Protein AF-M1WCF2-F1 (afdb_monomer_lite)

Radius of gyration: 15.68 Å; chains: 1; bounding box: 53×24×35 Å

pLDDT: mean 85.6, std 15.26, range [36.22, 97.5]

Secondary structure (DSSP, 8-state):
-PPPHHHHHHHHHHHHHHHHTT-HHHHHHTEEEEEEEEEEPGGG-PPPEEHHHHHHHHHHHHHH---EEEEEEEE-TTSSSEEEEEEEE-HHHHHHHHHHHHHHHTTTSPPPPP-----

InterPro domains:
  IPR032710 NTF2-like domain superfamily [SSF54427] (9-81)

Sequence (119 aa):
MPAPVEIQQATLSKFIDAWKRWNADDFIGLWSDSFTFQVLPFSDGKPTRPRDMIAPMYRNFIETLTNYKAIFIAFSESGDKIERLEEVNDNAFRKEWDPKCHAYWGYGQPPKAKAVAGS

Organism: Claviceps purpurea (strain 20.1) (NCBI:txid1111077)

Foldseek 3Di:
DAADPVLLVVLVVQCVVCVVVLPLVSNLVQADQLAWEEEDDCVVVDDIDGSLQCSVVVRVCSVPPDQWDDWDFDADSNSNHTRYIYTYHDPVSCVVVVVVSCQQCNSRHRGDPPPPPDD

Structure (mmCIF, N/CA/C/O backbone):
data_AF-M1WCF2-F1
#
_entry.id   AF-M1WCF2-F1
#
loop_
_atom_site.group_PDB
_atom_site.id
_atom_site.type_symbol
_atom_site.label_atom_id
_atom_site.label_alt_id
_atom_site.label_comp_id
_atom_site.label_asym_id
_atom_site.label_entity_id
_atom_site.label_seq_id
_atom_site.pdbx_PDB_ins_code
_atom_site.Cartn_x
_atom_site.Cartn_y
_atom_site.Cartn_z
_atom_site.occupancy
_atom_site.B_iso_or_equiv
_atom_site.auth_seq_id
_atom_site.auth_comp_id
_atom_site.auth_asym_id
_atom_site.auth_atom_id
_atom_site.pdbx_PDB_model_num
ATOM 1 N N . MET A 1 1 ? -21.536 -6.802 11.780 1.00 69.56 1 MET A N 1
ATOM 2 C CA . MET A 1 1 ? -22.274 -5.510 11.738 1.00 69.56 1 MET A CA 1
ATOM 3 C C . MET A 1 1 ? -21.324 -4.486 11.151 1.00 69.56 1 MET A C 1
ATOM 5 O O . MET A 1 1 ? -20.158 -4.575 11.508 1.00 69.56 1 MET A O 1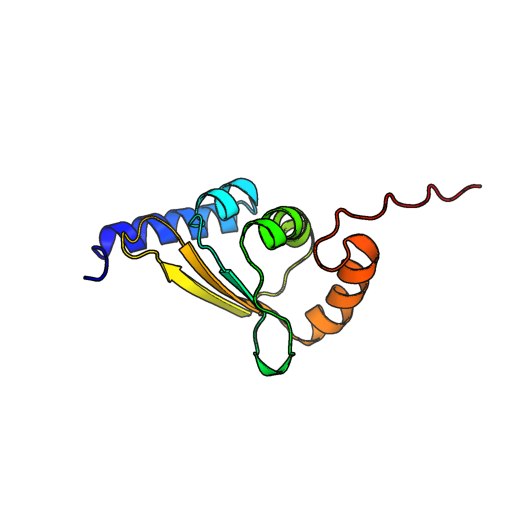
ATOM 9 N N . PRO A 1 2 ? -21.748 -3.567 10.267 1.00 79.38 2 PRO A N 1
ATOM 10 C CA . PRO A 1 2 ? -20.840 -2.512 9.830 1.00 79.38 2 PRO A CA 1
ATOM 11 C C . PRO A 1 2 ? -20.370 -1.719 11.055 1.00 79.38 2 PRO A C 1
ATOM 13 O O . PRO A 1 2 ? -21.158 -1.486 11.977 1.00 79.38 2 PRO A O 1
ATOM 16 N N . ALA A 1 3 ? -19.092 -1.348 11.075 1.00 88.94 3 ALA A N 1
ATOM 17 C CA . ALA A 1 3 ? -18.543 -0.482 12.108 1.00 88.94 3 ALA A CA 1
ATOM 18 C C . ALA A 1 3 ? -19.376 0.802 12.275 1.00 88.94 3 ALA A C 1
ATOM 20 O O . ALA A 1 3 ? -19.955 1.277 11.292 1.00 88.94 3 ALA A O 1
ATOM 21 N N . PRO A 1 4 ? -19.407 1.397 13.482 1.00 93.44 4 PRO A N 1
ATOM 22 C CA . PRO A 1 4 ? -19.994 2.715 13.685 1.00 93.44 4 PRO A CA 1
ATOM 23 C C . PRO A 1 4 ? -19.458 3.729 12.666 1.00 93.44 4 PRO A C 1
ATOM 25 O O . PRO A 1 4 ? -18.258 3.752 12.363 1.00 93.44 4 PRO A O 1
ATOM 28 N N . VAL A 1 5 ? -20.351 4.569 12.140 1.00 94.44 5 VAL A N 1
ATOM 29 C CA . VAL A 1 5 ? -20.033 5.551 11.090 1.00 94.44 5 VAL A CA 1
ATOM 30 C C . VAL A 1 5 ? -18.926 6.508 11.530 1.00 94.44 5 VAL A C 1
ATOM 32 O O . VAL A 1 5 ? -18.101 6.922 10.721 1.00 94.44 5 VAL A O 1
ATOM 35 N N . GLU A 1 6 ? -18.838 6.788 12.827 1.00 96.12 6 GLU A N 1
ATOM 36 C CA . GLU A 1 6 ? -17.832 7.652 13.431 1.00 96.12 6 GLU A CA 1
ATOM 37 C C . GLU A 1 6 ? -16.421 7.067 13.284 1.00 96.12 6 GLU A C 1
ATOM 39 O O . GLU A 1 6 ? -15.468 7.812 13.046 1.00 96.12 6 GLU A O 1
ATOM 44 N N . ILE A 1 7 ? -16.275 5.737 13.368 1.00 96.25 7 ILE A N 1
ATOM 45 C CA . ILE A 1 7 ? -14.982 5.063 13.186 1.00 96.25 7 ILE A CA 1
ATOM 46 C C . ILE A 1 7 ? -14.566 5.133 11.716 1.00 96.25 7 ILE A C 1
ATOM 48 O O . ILE A 1 7 ? -13.444 5.540 11.414 1.00 96.25 7 ILE A O 1
ATOM 52 N N . GLN A 1 8 ? -15.482 4.819 10.796 1.00 95.06 8 GLN A N 1
ATOM 53 C CA . GLN A 1 8 ? -15.220 4.908 9.356 1.00 95.06 8 GLN A CA 1
ATOM 54 C C . GLN A 1 8 ? -14.879 6.344 8.936 1.00 95.06 8 GLN A C 1
ATOM 56 O O . GLN A 1 8 ? -13.920 6.566 8.198 1.00 95.06 8 GLN A O 1
ATOM 61 N N . GLN A 1 9 ? -15.607 7.336 9.459 1.00 96.25 9 GLN A N 1
ATOM 62 C CA . GLN A 1 9 ? -15.342 8.753 9.223 1.00 96.25 9 GLN A CA 1
ATOM 63 C C . GLN A 1 9 ? -13.969 9.170 9.762 1.00 96.25 9 GLN A C 1
ATOM 65 O O . GLN A 1 9 ? -13.247 9.906 9.085 1.00 96.25 9 GLN A O 1
ATOM 70 N N . ALA A 1 10 ? -13.573 8.697 10.946 1.00 97.06 10 ALA A N 1
ATOM 71 C CA . ALA A 1 10 ? -12.245 8.961 11.490 1.00 97.06 10 ALA A CA 1
ATOM 72 C C . ALA A 1 10 ? -11.136 8.346 10.615 1.00 97.06 10 ALA A C 1
ATOM 74 O O . ALA A 1 10 ? -10.139 9.014 10.333 1.00 97.06 10 ALA A O 1
ATOM 75 N N . THR A 1 11 ? -11.311 7.110 10.134 1.00 96.69 11 THR A N 1
ATOM 76 C CA . THR A 1 11 ? -10.371 6.444 9.215 1.00 96.69 11 THR A CA 1
ATOM 77 C C . THR A 1 11 ? -10.281 7.173 7.876 1.00 96.69 11 THR A C 1
ATOM 79 O O . THR A 1 11 ? -9.181 7.447 7.396 1.00 96.69 11 THR A O 1
ATOM 82 N N . LEU A 1 12 ? -11.421 7.569 7.303 1.00 96.12 12 LEU A N 1
ATOM 83 C CA . LEU A 1 12 ? -11.478 8.353 6.070 1.00 96.12 12 LEU A CA 1
ATOM 84 C C . LEU A 1 12 ? -10.812 9.724 6.229 1.00 96.12 12 LEU A C 1
ATOM 86 O O . LEU A 1 12 ? -10.106 10.171 5.331 1.00 96.12 12 LEU A O 1
ATOM 90 N N . SER A 1 13 ? -10.992 10.380 7.377 1.00 96.81 13 SER A N 1
ATOM 91 C CA . SER A 1 13 ? -10.362 11.678 7.649 1.00 96.81 13 SER A CA 1
ATOM 92 C C . SER A 1 13 ? -8.839 11.549 7.671 1.00 96.81 13 SER A C 1
ATOM 94 O O . SER A 1 13 ? -8.150 12.312 7.000 1.00 96.81 13 SER A O 1
ATOM 96 N N . LYS A 1 14 ? -8.313 10.510 8.339 1.00 96.69 14 LYS A N 1
ATOM 97 C CA . LYS A 1 14 ? -6.875 10.194 8.315 1.00 96.69 14 LYS A CA 1
ATOM 98 C C . LYS A 1 14 ? -6.378 9.905 6.895 1.00 96.69 14 LYS A C 1
ATOM 100 O O . LYS A 1 14 ? -5.300 10.366 6.536 1.00 96.69 14 LYS A O 1
ATOM 105 N N . PHE A 1 15 ? -7.159 9.182 6.087 1.00 94.81 15 PHE A N 1
ATOM 106 C CA . PHE A 1 15 ? -6.828 8.908 4.684 1.00 94.81 15 PHE A CA 1
ATOM 107 C C . PHE A 1 15 ? -6.739 10.198 3.861 1.00 94.81 15 PHE A C 1
ATOM 109 O O . PHE A 1 15 ? -5.753 10.415 3.163 1.00 94.81 15 PHE A O 1
ATOM 116 N N . ILE A 1 16 ? -7.732 11.084 3.972 1.00 94.50 16 ILE A N 1
ATOM 117 C CA . ILE A 1 16 ? -7.753 12.371 3.264 1.00 94.50 16 ILE A CA 1
ATOM 118 C C . ILE A 1 16 ? -6.580 13.257 3.702 1.00 94.50 16 ILE A C 1
ATOM 120 O O . ILE A 1 16 ? -5.961 13.911 2.865 1.00 94.50 16 ILE A O 1
ATOM 124 N N . ASP A 1 17 ? -6.244 13.275 4.990 1.00 95.62 17 ASP A N 1
ATOM 125 C CA . ASP A 1 17 ? -5.116 14.058 5.497 1.00 95.62 17 ASP A CA 1
ATOM 126 C C . ASP A 1 17 ? -3.763 13.498 5.031 1.00 95.62 17 ASP A C 1
ATOM 128 O O . ASP A 1 17 ? -2.895 14.265 4.606 1.00 95.62 17 ASP A O 1
ATOM 132 N N . ALA A 1 18 ? -3.589 12.172 5.025 1.00 92.69 18 ALA A N 1
ATOM 133 C CA . ALA A 1 18 ? -2.430 11.513 4.419 1.00 92.69 18 ALA A CA 1
ATOM 134 C C . ALA A 1 18 ? -2.312 11.853 2.924 1.00 92.69 18 ALA A C 1
ATOM 136 O O . ALA A 1 18 ? -1.221 12.172 2.443 1.00 92.69 18 ALA A O 1
ATOM 137 N N . TRP A 1 19 ? -3.447 11.879 2.215 1.00 88.75 19 TRP A N 1
ATOM 138 C CA . TRP A 1 19 ? -3.515 12.239 0.801 1.00 88.75 19 TRP A CA 1
ATOM 139 C C . TRP A 1 19 ? -3.107 13.674 0.524 1.00 88.75 19 TRP A C 1
ATOM 141 O O . TRP A 1 19 ? -2.262 13.911 -0.337 1.00 88.75 19 TRP A O 1
ATOM 151 N N . LYS A 1 20 ? -3.643 14.629 1.287 1.00 90.62 20 LYS A N 1
ATOM 152 C CA . LYS A 1 20 ? -3.287 16.051 1.172 1.00 90.62 20 LYS A CA 1
ATOM 153 C C . LYS A 1 20 ? -1.798 16.292 1.390 1.00 90.62 20 LYS A C 1
ATOM 155 O O . LYS A 1 20 ? -1.217 17.153 0.738 1.00 90.62 20 LYS A O 1
ATOM 160 N N . ARG A 1 21 ? -1.191 15.546 2.315 1.00 90.06 21 ARG A N 1
ATOM 161 C CA . ARG A 1 21 ? 0.245 15.621 2.616 1.00 90.06 21 ARG A CA 1
ATOM 162 C C . ARG A 1 21 ? 1.105 14.802 1.665 1.00 90.06 21 ARG A C 1
ATOM 164 O O . ARG A 1 21 ? 2.324 14.901 1.743 1.00 90.06 21 ARG A O 1
ATOM 171 N N . TRP A 1 22 ? 0.480 14.002 0.802 1.00 87.81 22 TRP A N 1
ATOM 172 C CA . TRP A 1 22 ? 1.165 13.128 -0.138 1.00 87.81 22 TRP A CA 1
ATOM 173 C C . TRP A 1 22 ? 2.160 12.182 0.559 1.00 87.81 22 TRP A C 1
ATOM 175 O O . TRP A 1 22 ? 3.280 11.966 0.099 1.00 87.81 22 TRP A O 1
ATOM 185 N N . ASN A 1 23 ? 1.753 11.639 1.712 1.00 89.69 23 ASN A N 1
ATOM 186 C CA . ASN A 1 23 ? 2.600 10.813 2.570 1.00 89.69 23 ASN A CA 1
ATOM 187 C C . ASN A 1 23 ? 2.245 9.325 2.433 1.00 89.69 23 ASN A C 1
ATOM 189 O O . ASN A 1 23 ? 1.214 8.872 2.932 1.00 89.69 23 ASN A O 1
ATOM 193 N N . ALA A 1 24 ? 3.119 8.553 1.781 1.00 88.44 24 ALA A N 1
ATOM 194 C CA . ALA A 1 24 ? 2.886 7.131 1.532 1.00 88.44 24 ALA A CA 1
ATOM 195 C C . ALA A 1 24 ? 2.876 6.274 2.806 1.00 88.44 24 ALA A C 1
ATOM 197 O O . ALA A 1 24 ? 2.114 5.313 2.873 1.00 88.44 24 ALA A O 1
ATOM 198 N N . ASP A 1 25 ? 3.694 6.603 3.808 1.00 92.00 25 ASP A N 1
ATOM 199 C CA . ASP A 1 25 ? 3.725 5.882 5.085 1.00 92.00 25 ASP A CA 1
ATOM 200 C C . ASP A 1 25 ? 2.388 5.971 5.810 1.00 92.00 25 ASP A C 1
ATOM 202 O O . ASP A 1 25 ? 1.851 4.955 6.251 1.00 92.00 25 ASP A O 1
ATOM 206 N N . ASP A 1 26 ? 1.827 7.178 5.874 1.00 93.12 26 ASP A N 1
ATOM 207 C CA . ASP A 1 26 ? 0.539 7.412 6.518 1.00 93.12 26 ASP A CA 1
ATOM 208 C C . ASP A 1 26 ? -0.584 6.663 5.791 1.00 93.12 26 ASP A C 1
ATOM 210 O O . ASP A 1 26 ? -1.430 6.045 6.436 1.00 93.12 26 ASP A O 1
ATOM 214 N N . PHE A 1 27 ? -0.569 6.657 4.453 1.00 90.44 27 PHE A N 1
ATOM 215 C CA . PHE A 1 27 ? -1.515 5.875 3.655 1.00 90.44 27 PHE A CA 1
ATOM 216 C C . PHE A 1 27 ? -1.426 4.380 3.948 1.00 90.44 27 PHE A C 1
ATOM 218 O O . PHE A 1 27 ? -2.428 3.749 4.281 1.00 90.44 27 PHE A O 1
ATOM 225 N N . ILE A 1 28 ? -0.223 3.816 3.834 1.00 93.81 28 ILE A N 1
ATOM 226 C CA . ILE A 1 28 ? 0.023 2.382 4.014 1.00 93.81 28 ILE A CA 1
ATOM 227 C C . ILE A 1 28 ? -0.275 1.962 5.460 1.00 93.81 28 ILE A C 1
ATOM 229 O O . ILE A 1 28 ? -0.732 0.843 5.703 1.00 93.81 28 ILE A O 1
ATOM 233 N N . GLY A 1 29 ? -0.058 2.853 6.430 1.00 95.44 29 GLY A N 1
ATOM 234 C CA . GLY A 1 29 ? -0.384 2.633 7.838 1.00 95.44 29 GLY A CA 1
ATOM 235 C C . GLY A 1 29 ? -1.885 2.487 8.116 1.00 95.44 29 GLY A C 1
ATOM 236 O O . GLY A 1 29 ? -2.267 1.875 9.120 1.00 95.44 29 GLY A O 1
ATOM 237 N N . LEU A 1 30 ? -2.748 3.000 7.233 1.00 96.44 30 LEU A N 1
ATOM 238 C CA . LEU A 1 30 ? -4.205 2.858 7.332 1.00 96.44 30 LEU A CA 1
ATOM 239 C C . LEU A 1 30 ? -4.725 1.544 6.744 1.00 96.44 30 LEU A C 1
ATOM 241 O O . LEU A 1 30 ? -5.877 1.193 6.992 1.00 96.44 30 LEU A O 1
ATOM 245 N N . TRP A 1 31 ? -3.913 0.809 5.989 1.00 97.19 31 TRP A N 1
ATOM 246 C CA . TRP A 1 31 ? -4.316 -0.461 5.392 1.00 97.19 31 TRP A CA 1
ATOM 247 C C . TRP A 1 31 ? -4.379 -1.579 6.441 1.00 97.19 31 TRP A C 1
ATOM 249 O O . TRP A 1 31 ? -3.544 -1.632 7.348 1.00 97.19 31 TRP A O 1
ATOM 259 N N . SER A 1 32 ? -5.367 -2.469 6.325 1.00 97.00 32 SER A N 1
ATOM 260 C CA . SER A 1 32 ? -5.445 -3.710 7.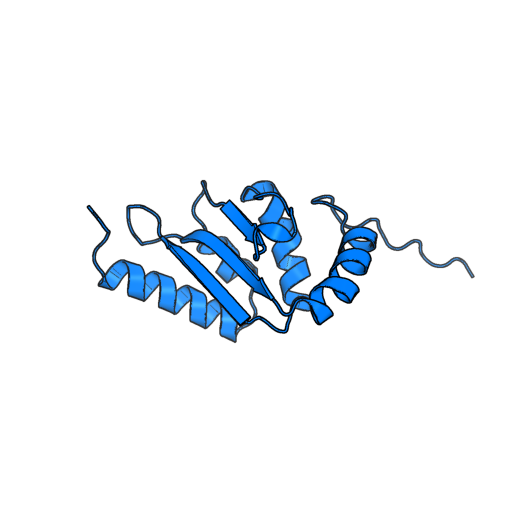103 1.00 97.00 32 SER A CA 1
ATOM 261 C C . SER A 1 32 ? -4.345 -4.681 6.674 1.00 97.00 32 SER A C 1
ATOM 263 O O . SER A 1 32 ? -3.775 -4.542 5.594 1.00 97.00 32 SER A O 1
ATOM 265 N N . ASP A 1 33 ? -4.067 -5.708 7.477 1.00 95.56 33 ASP A N 1
ATOM 266 C CA . ASP A 1 33 ? -3.110 -6.754 7.091 1.00 95.56 33 ASP A CA 1
ATOM 267 C C . ASP A 1 33 ? -3.595 -7.568 5.874 1.00 95.56 33 ASP A C 1
ATOM 269 O O . ASP A 1 33 ? -2.784 -7.995 5.054 1.00 95.56 33 ASP A O 1
ATOM 273 N N . SER A 1 34 ? -4.918 -7.710 5.715 1.00 95.50 34 SER A N 1
ATOM 274 C CA . SER A 1 34 ? -5.604 -8.354 4.582 1.00 95.50 34 SER A CA 1
ATOM 275 C C . SER A 1 34 ? -5.759 -7.460 3.342 1.00 95.50 34 SER A C 1
ATOM 277 O O . SER A 1 34 ? -6.463 -7.837 2.406 1.00 95.50 34 SER A O 1
ATOM 279 N N . PHE A 1 35 ? -5.142 -6.274 3.327 1.00 97.50 35 PHE A N 1
ATOM 280 C CA . PHE A 1 35 ? -5.420 -5.256 2.319 1.00 97.50 35 PHE A CA 1
ATOM 281 C C . PHE A 1 35 ? -5.195 -5.724 0.876 1.00 97.50 35 PHE A C 1
ATOM 283 O O . PHE A 1 35 ? -4.185 -6.358 0.545 1.00 97.50 35 PHE A O 1
ATOM 290 N N . THR A 1 36 ? -6.114 -5.319 -0.002 1.00 96.31 36 THR A N 1
ATOM 291 C CA . THR A 1 36 ? -6.052 -5.557 -1.448 1.00 96.31 36 THR A CA 1
ATOM 292 C C . THR A 1 36 ? -6.177 -4.264 -2.249 1.00 96.31 36 THR A C 1
ATOM 294 O O . THR A 1 36 ? -6.937 -3.358 -1.908 1.00 96.31 36 THR A O 1
ATOM 297 N N . PHE A 1 37 ? -5.438 -4.194 -3.354 1.00 94.38 37 PHE A N 1
ATOM 298 C CA . PHE A 1 37 ? -5.422 -3.053 -4.263 1.00 94.38 37 PHE A CA 1
ATOM 299 C C . PHE A 1 37 ? -5.761 -3.473 -5.689 1.00 94.38 37 PHE A C 1
ATOM 301 O O . PHE A 1 37 ? -5.174 -4.419 -6.220 1.00 94.38 37 PHE A O 1
ATOM 308 N N . GLN A 1 38 ? -6.643 -2.730 -6.348 1.00 92.88 38 GLN A N 1
ATOM 309 C CA . GLN A 1 38 ? -7.045 -2.994 -7.723 1.00 92.88 38 GLN A CA 1
ATOM 310 C C . GLN A 1 38 ? -7.078 -1.703 -8.539 1.00 92.88 38 GLN A C 1
ATOM 312 O O . GLN A 1 38 ? -7.655 -0.703 -8.129 1.00 92.88 38 GLN A O 1
ATOM 317 N N . VAL A 1 39 ? -6.501 -1.738 -9.740 1.00 90.81 39 VAL A N 1
ATOM 318 C CA . VAL A 1 39 ? -6.646 -0.630 -10.694 1.00 90.81 39 VAL A CA 1
ATOM 319 C C . VAL A 1 39 ? -7.905 -0.858 -11.520 1.00 90.81 39 VAL A C 1
ATOM 321 O O . VAL A 1 39 ? -8.127 -1.959 -12.029 1.00 90.81 39 VAL A O 1
ATOM 324 N N . LEU A 1 40 ? -8.705 0.189 -11.653 1.00 93.00 40 LEU A N 1
ATOM 325 C CA . LEU A 1 40 ? -9.903 0.260 -12.471 1.00 93.00 40 LEU A CA 1
ATOM 326 C C . LEU A 1 40 ? -9.626 1.046 -13.770 1.00 93.00 40 LEU A C 1
ATOM 328 O O . LEU A 1 40 ? -8.718 1.879 -13.799 1.00 93.00 40 LEU A O 1
ATOM 332 N N . PRO A 1 41 ? -10.421 0.826 -14.835 1.00 90.62 41 PRO A N 1
ATOM 333 C CA . PRO A 1 41 ? -11.528 -0.134 -14.920 1.00 90.62 41 PRO A CA 1
ATOM 334 C C . PRO A 1 41 ? -11.037 -1.591 -14.962 1.00 90.62 41 PRO A C 1
ATOM 336 O O . PRO A 1 41 ? -9.950 -1.869 -15.455 1.00 90.62 41 PRO A O 1
ATOM 339 N N . PHE A 1 42 ? -11.851 -2.548 -14.495 1.00 86.12 42 PHE A N 1
ATOM 340 C CA . PHE A 1 42 ? -11.495 -3.981 -14.519 1.00 86.12 42 PHE A CA 1
ATOM 341 C C . PHE A 1 42 ? -11.141 -4.497 -15.926 1.00 86.12 42 PHE A C 1
ATOM 343 O O . PHE A 1 42 ? -10.349 -5.427 -16.066 1.00 86.12 42 PHE A O 1
ATOM 350 N N . SER A 1 43 ? -11.686 -3.866 -16.971 1.00 87.31 43 SER A N 1
ATOM 351 C CA . SER A 1 43 ? -11.398 -4.174 -18.375 1.00 87.31 43 SER A CA 1
ATOM 352 C C . SER A 1 43 ? -9.930 -3.987 -18.771 1.00 87.31 43 SER A C 1
ATOM 354 O O . SER A 1 43 ? -9.512 -4.549 -19.778 1.00 87.31 43 SER A O 1
ATOM 356 N N . ASP A 1 44 ? -9.141 -3.236 -17.995 1.00 83.81 44 ASP A N 1
ATOM 357 C CA . ASP A 1 44 ? -7.696 -3.094 -18.214 1.00 83.81 44 ASP A CA 1
ATOM 358 C C . ASP A 1 44 ? -6.913 -4.382 -17.899 1.00 83.81 44 ASP A C 1
ATOM 360 O O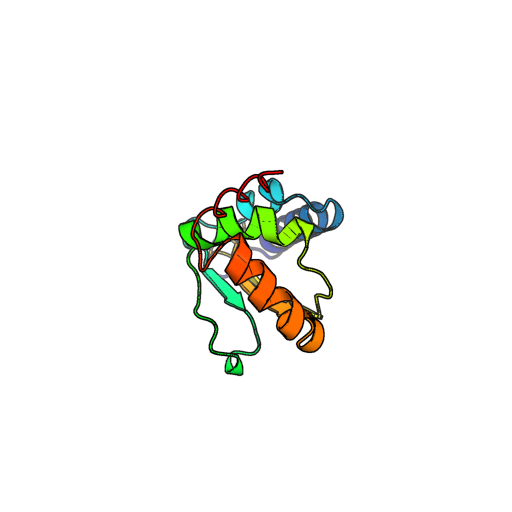 . ASP A 1 44 ? -5.721 -4.461 -18.196 1.00 83.81 44 ASP A O 1
ATOM 364 N N . GLY A 1 45 ? -7.539 -5.377 -17.257 1.00 84.88 45 GLY A N 1
ATOM 365 C CA . GLY A 1 45 ? -6.931 -6.683 -16.982 1.00 84.88 45 GLY A CA 1
ATOM 366 C C . GLY A 1 45 ? -5.785 -6.660 -15.964 1.00 84.88 45 GLY A C 1
ATOM 367 O O . GLY A 1 45 ? -5.076 -7.653 -15.808 1.00 84.88 45 GLY A O 1
ATOM 368 N N . LYS A 1 46 ? -5.578 -5.540 -15.259 1.00 85.19 46 LYS A N 1
ATOM 369 C CA . LYS A 1 46 ? -4.576 -5.440 -14.191 1.00 85.19 46 LYS A CA 1
ATOM 370 C C . LYS A 1 46 ? -4.998 -6.343 -13.020 1.00 85.19 46 LYS A C 1
ATOM 372 O O . LYS A 1 46 ? -6.162 -6.291 -12.631 1.00 85.19 46 LYS A O 1
ATOM 377 N N . PRO A 1 47 ? -4.097 -7.148 -12.433 1.00 88.94 47 PRO A N 1
ATOM 378 C CA . PRO A 1 47 ? -4.460 -8.049 -11.343 1.00 88.94 47 PRO A CA 1
ATOM 379 C C . PRO A 1 47 ? -4.694 -7.291 -10.032 1.00 88.94 47 PRO A C 1
ATOM 381 O O . PRO A 1 47 ? -4.116 -6.218 -9.812 1.00 88.94 47 PRO A O 1
ATOM 384 N N . THR A 1 48 ? -5.469 -7.899 -9.132 1.00 92.00 48 THR A N 1
ATOM 385 C CA . THR A 1 48 ? -5.550 -7.472 -7.731 1.00 92.00 48 THR A CA 1
ATOM 386 C C . THR A 1 48 ? -4.218 -7.764 -7.054 1.00 92.00 48 THR A C 1
ATOM 388 O O . THR A 1 48 ? -3.663 -8.853 -7.208 1.00 92.00 48 THR A O 1
ATOM 391 N N . ARG A 1 49 ? -3.686 -6.790 -6.316 1.00 91.44 49 ARG A N 1
ATOM 392 C CA . ARG A 1 49 ? -2.393 -6.894 -5.638 1.00 91.44 49 ARG A CA 1
ATOM 393 C C . ARG A 1 49 ? -2.590 -6.956 -4.122 1.00 91.44 49 ARG A C 1
ATOM 395 O O . ARG A 1 49 ? -3.320 -6.116 -3.592 1.00 91.44 49 ARG A O 1
ATOM 402 N N . PRO A 1 50 ? -1.943 -7.903 -3.424 1.00 94.19 50 PRO A N 1
ATOM 403 C CA . PRO A 1 50 ? -1.930 -7.935 -1.966 1.00 94.19 50 PRO A CA 1
ATOM 404 C C . PRO A 1 50 ? -1.039 -6.827 -1.384 1.00 94.19 50 PRO A C 1
ATOM 406 O O . PRO A 1 50 ? -0.194 -6.249 -2.080 1.00 94.19 50 PRO A O 1
ATOM 409 N N . ARG A 1 51 ? -1.231 -6.534 -0.093 1.00 93.81 51 ARG A N 1
ATOM 410 C CA . ARG A 1 51 ? -0.524 -5.489 0.665 1.00 93.81 51 ARG A CA 1
ATOM 411 C C . ARG A 1 51 ? 0.998 -5.531 0.538 1.00 93.81 51 ARG A C 1
ATOM 413 O O . ARG A 1 51 ? 1.612 -4.493 0.308 1.00 93.81 51 ARG A O 1
ATOM 420 N N . ASP A 1 52 ? 1.599 -6.698 0.730 1.00 91.38 52 ASP A N 1
ATOM 421 C CA . ASP A 1 52 ? 3.051 -6.915 0.716 1.00 91.38 52 ASP A CA 1
ATOM 422 C C . ASP A 1 52 ? 3.681 -6.566 -0.638 1.00 91.38 52 ASP A C 1
ATOM 424 O O . ASP A 1 52 ? 4.764 -5.985 -0.694 1.00 91.38 52 ASP A O 1
ATOM 428 N N . MET A 1 53 ? 2.960 -6.838 -1.723 1.00 88.06 53 MET A N 1
ATOM 429 C CA . MET A 1 53 ? 3.357 -6.480 -3.077 1.00 88.06 53 MET A CA 1
ATOM 430 C C . MET A 1 53 ? 3.165 -4.982 -3.355 1.00 88.06 53 MET A C 1
ATOM 432 O O . MET A 1 53 ? 4.055 -4.339 -3.913 1.00 88.06 53 MET A O 1
ATOM 436 N N . ILE A 1 54 ? 2.006 -4.407 -3.011 1.00 89.62 54 ILE A N 1
ATOM 437 C CA . ILE A 1 54 ? 1.678 -3.023 -3.390 1.00 89.62 54 ILE A CA 1
ATOM 438 C C . ILE A 1 54 ? 2.296 -1.969 -2.471 1.00 89.62 54 ILE A C 1
ATOM 440 O O . ILE A 1 54 ? 2.646 -0.907 -2.969 1.00 89.62 54 ILE A O 1
ATOM 444 N N . ALA A 1 55 ? 2.507 -2.225 -1.178 1.00 91.50 55 ALA A N 1
ATOM 445 C CA . ALA A 1 55 ? 3.032 -1.214 -0.253 1.00 91.50 55 ALA A CA 1
ATOM 446 C C . ALA A 1 55 ? 4.411 -0.648 -0.665 1.00 91.50 55 ALA A C 1
ATOM 448 O O . ALA A 1 55 ? 4.558 0.577 -0.687 1.00 91.50 55 ALA A O 1
ATOM 449 N N . PRO A 1 56 ? 5.412 -1.460 -1.067 1.00 87.19 56 PRO A N 1
ATOM 450 C CA . PRO A 1 56 ? 6.673 -0.930 -1.591 1.00 87.19 56 PRO A CA 1
ATOM 451 C C . PRO A 1 56 ? 6.492 -0.143 -2.896 1.00 87.19 56 PRO A C 1
ATOM 453 O O . PRO A 1 56 ? 7.132 0.888 -3.095 1.00 87.19 56 PRO A O 1
ATOM 456 N N . MET A 1 57 ? 5.603 -0.599 -3.785 1.00 83.94 57 MET A N 1
ATOM 457 C CA . MET A 1 57 ? 5.310 0.089 -5.046 1.00 83.94 57 MET A CA 1
ATOM 458 C C . MET A 1 57 ? 4.616 1.432 -4.816 1.00 83.94 57 MET A C 1
ATOM 460 O O . MET A 1 57 ? 4.988 2.420 -5.440 1.00 83.94 57 MET A O 1
ATOM 464 N N . TYR A 1 58 ? 3.658 1.491 -3.893 1.00 86.81 58 TYR A N 1
ATOM 465 C CA . TYR A 1 58 ? 2.820 2.662 -3.655 1.00 86.81 58 TYR A CA 1
ATOM 466 C C . TYR A 1 58 ? 3.627 3.862 -3.144 1.00 86.81 58 TYR A C 1
ATOM 468 O O . TYR A 1 58 ? 3.338 4.999 -3.506 1.00 86.81 58 TYR A O 1
ATOM 476 N N . ARG A 1 59 ? 4.708 3.614 -2.391 1.00 86.00 59 ARG A N 1
ATOM 477 C CA . ARG A 1 59 ? 5.688 4.649 -2.010 1.00 86.00 59 ARG A CA 1
ATOM 478 C C . ARG A 1 59 ? 6.308 5.337 -3.215 1.00 86.00 59 ARG A C 1
ATOM 480 O O . ARG A 1 59 ? 6.478 6.544 -3.202 1.00 86.00 59 ARG A O 1
ATOM 487 N N . ASN A 1 60 ? 6.606 4.572 -4.258 1.00 82.56 60 ASN A N 1
ATOM 488 C CA . ASN A 1 60 ? 7.126 5.127 -5.497 1.00 82.56 60 ASN A CA 1
ATOM 489 C C . ASN A 1 60 ? 6.012 5.713 -6.379 1.00 82.56 60 ASN A C 1
ATOM 491 O O . ASN A 1 60 ? 6.223 6.679 -7.111 1.00 82.56 60 ASN A O 1
ATOM 495 N N . PHE A 1 61 ? 4.812 5.125 -6.324 1.00 85.06 61 PHE A N 1
ATOM 496 C CA . PHE A 1 61 ? 3.667 5.623 -7.077 1.00 85.06 61 PHE A CA 1
ATOM 497 C C . PHE A 1 61 ? 3.294 7.006 -6.608 1.00 85.06 61 PHE A C 1
ATOM 499 O O . PHE A 1 61 ? 3.054 7.840 -7.465 1.00 85.06 61 PHE A O 1
ATOM 506 N N . ILE A 1 62 ? 3.299 7.273 -5.300 1.00 82.25 62 ILE A N 1
ATOM 507 C CA . ILE A 1 62 ? 2.920 8.585 -4.793 1.00 82.25 62 ILE A CA 1
ATOM 508 C C . ILE A 1 62 ? 3.729 9.671 -5.522 1.00 82.25 62 ILE A C 1
ATOM 510 O O . ILE A 1 62 ? 3.144 10.577 -6.090 1.00 82.25 62 ILE A O 1
ATOM 514 N N . GLU A 1 63 ? 5.036 9.518 -5.726 1.00 80.06 63 GLU A N 1
ATOM 515 C CA . GLU A 1 63 ? 5.866 10.530 -6.400 1.00 80.06 63 GLU A CA 1
ATOM 516 C C . GLU A 1 63 ? 5.463 10.860 -7.852 1.00 80.06 63 GLU A C 1
ATOM 518 O O . GLU A 1 63 ? 5.793 11.937 -8.344 1.00 80.06 63 GLU A O 1
ATOM 523 N N . THR A 1 64 ? 4.777 9.958 -8.562 1.00 85.81 64 THR A N 1
ATOM 524 C CA . THR A 1 64 ? 4.570 10.088 -10.020 1.00 85.81 64 THR A CA 1
ATOM 525 C C . THR A 1 64 ? 3.143 9.831 -10.503 1.00 85.81 64 THR A C 1
ATOM 527 O O . THR A 1 64 ? 2.765 10.324 -11.566 1.00 85.81 64 THR A O 1
ATOM 530 N N . LEU A 1 65 ? 2.345 9.067 -9.760 1.00 87.75 65 LEU A N 1
ATOM 531 C CA . LEU A 1 65 ? 0.974 8.690 -10.080 1.00 87.75 65 LEU A CA 1
ATOM 532 C C . LEU A 1 65 ? 0.054 9.856 -9.728 1.00 87.75 65 LEU A C 1
ATOM 534 O O . LEU A 1 65 ? -0.194 10.155 -8.562 1.00 87.75 65 LEU A O 1
ATOM 538 N N . THR A 1 66 ? -0.445 10.523 -10.762 1.00 86.81 66 THR A N 1
ATOM 539 C CA . THR A 1 66 ? -1.310 11.701 -10.652 1.00 86.81 66 THR A CA 1
ATOM 540 C C . THR A 1 66 ? -2.604 11.478 -11.441 1.00 86.81 66 THR A C 1
ATOM 542 O O . THR A 1 66 ? -2.884 10.371 -11.908 1.00 86.81 66 THR A O 1
ATOM 545 N N . ASN A 1 67 ? -3.430 12.521 -11.578 1.00 89.00 67 ASN A N 1
ATOM 546 C CA . ASN A 1 67 ? -4.634 12.496 -12.419 1.00 89.00 67 ASN A CA 1
ATOM 547 C C . ASN A 1 67 ? -5.649 11.403 -12.006 1.00 89.00 67 ASN A C 1
ATOM 549 O O . ASN A 1 67 ? -6.204 10.683 -12.841 1.00 89.00 67 ASN A O 1
ATOM 553 N N . TYR A 1 68 ? -5.862 11.263 -10.693 1.00 87.81 68 TYR A N 1
ATOM 554 C CA . TYR A 1 68 ? -6.902 10.411 -10.112 1.00 87.81 68 TYR A CA 1
ATOM 555 C C . TYR A 1 68 ? -8.291 10.916 -10.519 1.00 87.81 68 TYR A C 1
ATOM 557 O O . TYR A 1 68 ? -8.549 12.120 -10.514 1.00 87.81 68 TYR A O 1
ATOM 565 N N . LYS A 1 69 ? -9.189 9.991 -10.861 1.00 90.56 69 LYS A N 1
ATOM 566 C CA . LYS A 1 69 ? -10.603 10.270 -11.151 1.00 90.56 69 LYS A CA 1
ATOM 567 C C . LYS A 1 69 ? -11.510 9.821 -10.012 1.00 90.56 69 LYS A C 1
ATOM 569 O O . LYS A 1 69 ? -12.449 10.533 -9.676 1.00 90.56 69 LYS A O 1
ATOM 574 N N . ALA A 1 70 ? -11.232 8.655 -9.429 1.00 91.69 70 ALA A N 1
ATOM 575 C CA . ALA A 1 70 ? -11.982 8.109 -8.305 1.00 91.69 70 ALA A CA 1
ATOM 576 C C . ALA A 1 70 ? -11.126 7.124 -7.502 1.00 91.69 70 ALA A C 1
ATOM 578 O O . ALA A 1 70 ? -10.272 6.438 -8.065 1.00 91.69 70 ALA A O 1
ATOM 579 N N . ILE A 1 71 ? -11.396 7.041 -6.201 1.00 93.69 71 ILE A N 1
ATOM 580 C CA . ILE A 1 71 ? -10.861 6.019 -5.304 1.00 93.69 71 ILE A CA 1
ATOM 581 C C . ILE A 1 71 ? -12.043 5.447 -4.526 1.00 93.69 71 ILE A C 1
ATOM 583 O O . ILE A 1 71 ? -12.768 6.195 -3.869 1.00 93.69 71 ILE A O 1
ATOM 587 N N . PHE A 1 72 ? -12.240 4.136 -4.602 1.00 95.69 72 PHE A N 1
ATOM 588 C CA . PHE A 1 72 ? -13.245 3.419 -3.826 1.00 95.69 72 PHE A CA 1
ATOM 589 C C . PHE A 1 72 ? -12.556 2.712 -2.664 1.00 95.69 72 PHE A C 1
ATOM 591 O O . PHE A 1 72 ? -11.553 2.026 -2.852 1.00 95.69 72 PHE A O 1
ATOM 598 N N . ILE A 1 73 ? -13.095 2.899 -1.461 1.00 95.56 73 ILE A N 1
ATOM 599 C CA . ILE A 1 73 ? -12.524 2.397 -0.212 1.00 95.56 73 ILE A CA 1
ATOM 600 C C . ILE A 1 73 ? -13.535 1.450 0.426 1.00 95.56 73 ILE A C 1
ATOM 602 O O . ILE A 1 73 ? -14.677 1.839 0.668 1.00 95.56 73 ILE A O 1
ATOM 606 N N . ALA A 1 74 ? -13.104 0.229 0.734 1.00 96.12 74 ALA A N 1
ATOM 607 C CA . ALA A 1 74 ? -13.808 -0.647 1.661 1.00 96.12 74 ALA A CA 1
ATOM 608 C C . ALA A 1 74 ? -13.045 -0.677 2.986 1.00 96.12 74 ALA A C 1
ATOM 610 O O . ALA A 1 74 ? -11.836 -0.924 3.008 1.00 96.12 74 ALA A O 1
ATOM 611 N N . PHE A 1 75 ? -13.746 -0.413 4.084 1.00 96.25 75 PHE A N 1
ATOM 612 C CA . PHE A 1 75 ? -13.174 -0.518 5.422 1.00 96.25 75 PHE A CA 1
ATOM 613 C C . PHE A 1 75 ? -13.162 -1.971 5.902 1.00 96.25 75 PHE A C 1
ATOM 615 O O . PHE A 1 75 ? -13.984 -2.772 5.458 1.00 96.25 75 PHE A O 1
ATOM 622 N N . SER A 1 76 ? -12.263 -2.281 6.837 1.00 96.06 76 SER A N 1
ATOM 623 C CA . SER A 1 76 ? -12.325 -3.516 7.623 1.00 96.06 76 SER A CA 1
ATOM 624 C C . SER A 1 76 ? -13.652 -3.618 8.384 1.00 96.06 76 SER A C 1
ATOM 626 O O . SER A 1 76 ? -14.352 -2.619 8.575 1.00 96.06 76 SER A O 1
ATOM 628 N N . GLU A 1 77 ? -13.982 -4.807 8.895 1.00 94.50 77 GLU A N 1
ATOM 629 C CA . GLU A 1 77 ? -15.195 -5.013 9.703 1.00 94.50 77 GLU A CA 1
ATOM 630 C C . GLU A 1 77 ? -15.293 -4.038 10.895 1.00 94.50 77 GLU A C 1
ATOM 632 O O . GLU A 1 77 ? -16.366 -3.505 11.174 1.00 94.50 77 GLU A O 1
ATOM 637 N N . SER A 1 78 ? -14.165 -3.752 11.550 1.00 94.81 78 SER A N 1
ATOM 638 C CA . SER A 1 78 ? -14.032 -2.790 12.653 1.00 94.81 78 SER A CA 1
ATOM 639 C C . SER A 1 78 ? -14.052 -1.321 12.218 1.00 94.81 78 SER A C 1
ATOM 641 O O . SER A 1 78 ? -14.221 -0.445 13.063 1.00 94.81 78 SER A O 1
ATOM 643 N N . GLY A 1 79 ? -13.906 -1.023 10.923 1.00 95.62 79 GLY A N 1
ATOM 644 C CA . GLY A 1 79 ? -13.968 0.332 10.364 1.00 95.62 79 GLY A CA 1
ATOM 645 C C . GLY A 1 79 ? -12.716 1.190 10.572 1.00 95.62 79 GLY A C 1
ATOM 646 O O . GLY A 1 79 ? -12.636 2.297 10.040 1.00 95.62 79 GLY A O 1
ATOM 647 N N . ASP A 1 80 ? -11.743 0.713 11.346 1.00 96.38 80 ASP A N 1
ATOM 648 C CA . ASP A 1 80 ? -10.532 1.440 11.747 1.00 96.38 80 ASP A CA 1
ATOM 649 C C . ASP A 1 80 ? -9.365 1.290 10.752 1.00 96.38 80 ASP A C 1
ATOM 651 O O . ASP A 1 80 ? -8.336 1.962 10.888 1.00 96.38 80 ASP A O 1
ATOM 655 N N . LYS A 1 81 ? -9.532 0.429 9.740 1.00 97.19 81 LYS A N 1
ATOM 656 C CA . LYS A 1 81 ? -8.577 0.176 8.655 1.00 97.19 81 LYS A CA 1
ATOM 657 C C . LYS A 1 81 ? -9.263 0.144 7.294 1.00 97.19 81 LYS A C 1
ATOM 659 O O . LYS A 1 81 ? -10.469 -0.061 7.186 1.00 97.19 81 LYS A O 1
ATOM 664 N N . ILE A 1 82 ? -8.469 0.318 6.245 1.00 97.19 82 ILE A N 1
ATOM 665 C CA . ILE A 1 82 ? -8.870 0.119 4.851 1.00 97.19 82 ILE A CA 1
ATOM 666 C C . ILE A 1 82 ? -8.498 -1.303 4.446 1.00 97.19 82 ILE A C 1
ATOM 668 O O . ILE A 1 82 ? -7.330 -1.670 4.514 1.00 97.19 82 ILE A O 1
ATOM 672 N N . GLU A 1 83 ? -9.472 -2.085 4.000 1.00 96.88 83 GLU A N 1
ATOM 673 C CA . GLU A 1 83 ? -9.279 -3.469 3.557 1.00 96.88 83 GLU A CA 1
ATOM 674 C C . GLU A 1 83 ? -9.188 -3.597 2.033 1.00 96.88 83 GLU A C 1
ATOM 676 O O . GLU A 1 83 ? -8.505 -4.477 1.507 1.00 96.88 83 GLU A O 1
ATOM 681 N N . ARG A 1 84 ? -9.829 -2.690 1.294 1.00 97.12 84 ARG A N 1
ATOM 682 C CA . ARG A 1 84 ? -9.731 -2.667 -0.165 1.00 97.12 84 ARG A CA 1
ATOM 683 C C . ARG A 1 84 ? -9.680 -1.250 -0.693 1.00 97.12 84 ARG A C 1
ATOM 685 O O . ARG A 1 84 ? -10.427 -0.388 -0.232 1.00 97.12 84 ARG A O 1
ATOM 692 N N . LEU A 1 85 ? -8.826 -1.048 -1.687 1.00 96.25 85 LEU A N 1
ATOM 693 C CA . LEU A 1 85 ? -8.740 0.187 -2.450 1.00 96.25 85 LEU A CA 1
ATOM 694 C C . LEU A 1 85 ? -8.825 -0.135 -3.944 1.00 96.25 85 LEU A C 1
ATOM 696 O O . LEU A 1 85 ? -8.033 -0.919 -4.471 1.00 96.25 85 LEU A O 1
ATOM 700 N N . GLU A 1 86 ? -9.796 0.471 -4.620 1.00 95.50 86 GLU A N 1
ATOM 701 C CA . GLU A 1 86 ? -9.966 0.374 -6.069 1.00 95.50 86 GLU A CA 1
ATOM 702 C C . GLU A 1 86 ? -9.808 1.760 -6.696 1.00 95.50 86 GLU A C 1
ATOM 704 O O . GLU A 1 86 ? -10.490 2.712 -6.316 1.00 95.50 86 GLU A O 1
ATOM 709 N N . GLU A 1 87 ? -8.886 1.889 -7.641 1.00 93.88 87 GLU A N 1
ATOM 710 C CA . GLU A 1 87 ? -8.375 3.185 -8.081 1.00 93.88 87 GLU A CA 1
ATOM 711 C C . GLU A 1 87 ? -8.609 3.408 -9.571 1.00 93.88 87 GLU A C 1
ATOM 713 O O . GLU A 1 87 ? -8.181 2.607 -10.400 1.00 93.88 87 GLU A O 1
ATOM 718 N N . VA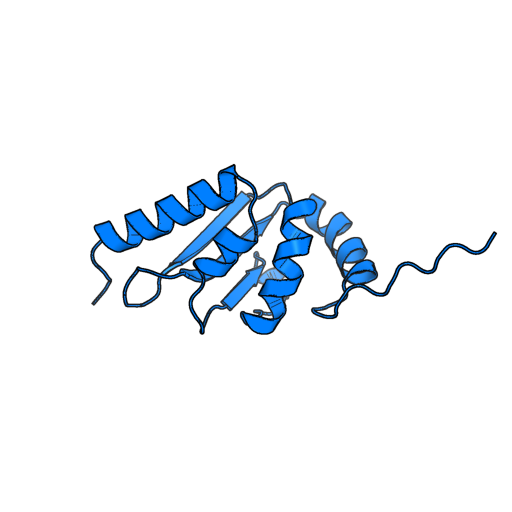L A 1 88 ? -9.257 4.520 -9.920 1.00 93.44 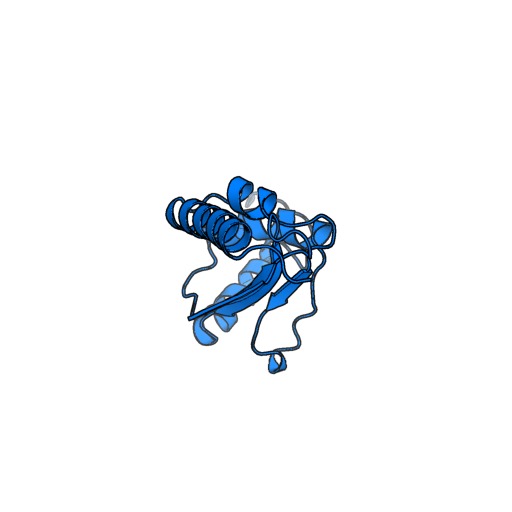88 VAL A N 1
ATOM 719 C CA . VAL A 1 88 ? -9.401 4.981 -11.304 1.00 93.44 88 VAL A CA 1
ATOM 720 C C . VAL A 1 88 ? -8.482 6.180 -11.507 1.00 93.44 88 VAL A C 1
ATOM 722 O O . VAL A 1 88 ? -8.694 7.244 -10.919 1.00 93.44 88 VAL A O 1
ATOM 725 N N . ASN A 1 89 ? -7.506 6.043 -12.400 1.00 91.06 89 ASN A N 1
ATOM 726 C CA . ASN A 1 89 ? -6.738 7.164 -12.941 1.00 91.06 89 ASN A CA 1
ATOM 727 C C . ASN A 1 89 ? -7.181 7.461 -14.373 1.00 91.06 89 ASN A C 1
ATOM 729 O O . ASN A 1 89 ? -7.863 6.672 -15.020 1.00 91.06 89 ASN A O 1
ATOM 733 N N . ASP A 1 90 ? -6.760 8.608 -14.888 1.00 91.50 90 ASP A N 1
ATOM 734 C CA . ASP A 1 90 ? -6.912 8.921 -16.300 1.00 91.50 90 ASP A CA 1
ATOM 735 C C . ASP A 1 90 ? -6.221 7.874 -17.200 1.00 91.50 90 ASP A C 1
ATOM 737 O O . ASP A 1 90 ? -5.023 7.607 -17.074 1.00 91.50 90 ASP A O 1
ATOM 741 N N . ASN A 1 91 ? -6.977 7.277 -18.125 1.00 86.94 91 ASN A N 1
ATOM 742 C CA . ASN A 1 91 ? -6.468 6.207 -18.985 1.00 86.94 91 ASN A CA 1
ATOM 743 C C . ASN A 1 91 ? -5.378 6.688 -19.954 1.00 86.94 91 ASN A C 1
ATOM 745 O O . ASN A 1 91 ? -4.484 5.909 -20.285 1.00 86.94 91 ASN A O 1
ATOM 749 N N . ALA A 1 92 ? -5.431 7.939 -20.429 1.00 89.75 92 ALA A N 1
ATOM 750 C CA . ALA A 1 92 ? -4.390 8.473 -21.307 1.00 89.75 92 ALA A CA 1
ATOM 751 C C . ALA A 1 92 ? -3.082 8.638 -20.526 1.00 89.75 92 ALA A C 1
ATOM 753 O O . ALA A 1 92 ? -2.034 8.182 -20.979 1.00 89.75 92 ALA A O 1
ATOM 754 N N . PHE A 1 93 ? -3.173 9.162 -19.302 1.00 91.69 93 PHE A N 1
ATOM 755 C CA . PHE A 1 93 ? -2.041 9.214 -18.381 1.00 91.69 93 PHE A CA 1
ATOM 756 C C . PHE A 1 93 ? -1.459 7.814 -18.105 1.00 91.69 93 PHE A C 1
ATOM 758 O O . PHE A 1 93 ? -0.254 7.606 -18.252 1.00 91.69 93 PHE A O 1
ATOM 765 N N . ARG A 1 94 ? -2.299 6.824 -17.760 1.00 89.12 94 ARG A N 1
ATOM 766 C CA . ARG A 1 94 ? -1.840 5.454 -17.458 1.00 89.12 94 ARG A CA 1
ATOM 767 C C . ARG A 1 94 ? -1.152 4.783 -18.643 1.00 89.12 94 ARG A C 1
ATOM 769 O O . ARG A 1 94 ? -0.164 4.094 -18.425 1.00 89.12 94 ARG A O 1
ATOM 776 N N . LYS A 1 95 ? -1.601 5.015 -19.882 1.00 88.75 95 LYS A N 1
ATOM 777 C CA . LYS A 1 95 ? -0.952 4.465 -21.090 1.00 88.75 95 LYS A CA 1
ATOM 778 C C . LYS A 1 95 ? 0.508 4.896 -21.236 1.00 88.75 95 LYS A C 1
ATOM 780 O O . LYS A 1 95 ? 1.324 4.102 -21.696 1.00 88.75 95 LYS A O 1
ATOM 785 N N . GLU A 1 96 ? 0.842 6.122 -20.843 1.00 89.88 96 GLU A N 1
ATOM 786 C CA . GLU A 1 96 ? 2.219 6.628 -20.887 1.00 89.88 96 GLU A CA 1
ATOM 787 C C . GLU A 1 96 ? 3.022 6.291 -19.627 1.00 89.88 96 GLU A C 1
ATOM 789 O O . GLU A 1 96 ? 4.236 6.074 -19.693 1.00 89.88 96 GLU A O 1
ATOM 794 N N . TRP A 1 97 ? 2.354 6.281 -18.475 1.00 90.06 97 TRP A N 1
ATOM 795 C CA . TRP A 1 97 ? 2.970 6.076 -17.169 1.00 90.06 97 TRP A CA 1
ATOM 796 C C . TRP A 1 97 ? 3.266 4.594 -16.892 1.00 90.06 97 TRP A C 1
ATOM 798 O O . TRP A 1 97 ? 4.388 4.268 -16.507 1.00 90.06 97 TRP A O 1
ATOM 808 N N . ASP A 1 98 ? 2.322 3.685 -17.176 1.00 87.56 98 ASP A N 1
ATOM 809 C CA . ASP A 1 98 ? 2.442 2.244 -16.893 1.00 87.56 98 ASP A CA 1
ATOM 810 C C . ASP A 1 98 ? 3.733 1.632 -17.468 1.00 87.56 98 ASP A C 1
ATOM 812 O O . ASP A 1 98 ? 4.460 0.986 -16.710 1.00 87.56 98 ASP A O 1
ATOM 816 N N . PRO A 1 99 ? 4.108 1.855 -18.748 1.00 87.31 99 PRO A N 1
ATOM 817 C CA . PRO A 1 99 ? 5.344 1.299 -19.296 1.00 87.31 99 PRO A CA 1
ATOM 818 C C . PRO A 1 99 ? 6.609 1.827 -18.611 1.00 87.31 99 PRO A C 1
ATOM 820 O O . PRO A 1 99 ? 7.549 1.062 -18.397 1.00 87.31 99 PRO A O 1
ATOM 823 N N . LYS A 1 100 ? 6.643 3.115 -18.235 1.00 85.38 100 LYS A N 1
ATOM 824 C CA . LYS A 1 100 ? 7.791 3.727 -17.541 1.00 85.38 100 LYS A CA 1
ATOM 825 C C . LYS A 1 100 ? 7.950 3.134 -16.144 1.00 85.38 100 LYS A C 1
ATOM 827 O O . LYS A 1 100 ? 9.054 2.774 -15.743 1.00 85.38 100 LYS A O 1
ATOM 832 N N . CYS A 1 101 ? 6.837 2.969 -15.439 1.00 82.06 101 CYS A N 1
ATOM 833 C CA . CYS A 1 101 ? 6.805 2.369 -14.113 1.00 82.06 101 CYS A CA 1
ATOM 834 C C . CYS A 1 101 ? 7.156 0.884 -14.152 1.00 82.06 101 CYS A C 1
ATOM 836 O O . CYS A 1 101 ? 7.941 0.425 -13.328 1.00 82.06 101 CYS A O 1
ATOM 838 N N . HIS A 1 102 ? 6.669 0.146 -15.151 1.00 79.44 102 HIS A N 1
ATOM 839 C CA . HIS A 1 102 ? 7.067 -1.242 -15.381 1.00 79.44 102 HIS A CA 1
ATOM 840 C C . HIS A 1 102 ? 8.558 -1.373 -15.707 1.00 79.44 102 HIS A C 1
ATOM 842 O O . HIS A 1 102 ? 9.202 -2.287 -15.202 1.00 79.44 102 HIS A O 1
ATOM 848 N N . ALA A 1 103 ? 9.127 -0.477 -16.517 1.00 79.50 103 ALA A N 1
ATOM 849 C CA . ALA A 1 103 ? 10.550 -0.511 -16.845 1.00 79.50 103 ALA A CA 1
ATOM 850 C C . ALA A 1 103 ? 11.436 -0.198 -15.630 1.00 79.50 103 ALA A C 1
ATOM 852 O O . ALA A 1 103 ? 12.497 -0.803 -15.472 1.00 79.50 103 ALA A O 1
ATOM 853 N N . TYR A 1 104 ? 11.003 0.739 -14.782 1.00 72.38 104 TYR A N 1
ATOM 854 C CA . TYR A 1 104 ? 11.792 1.210 -13.651 1.00 72.38 104 TYR A CA 1
ATOM 855 C C . TYR A 1 104 ? 11.641 0.323 -12.409 1.00 72.38 104 TYR A C 1
ATOM 857 O O . TYR A 1 104 ? 12.651 -0.116 -11.868 1.00 72.38 104 TYR A O 1
ATOM 865 N N . TRP A 1 105 ? 10.407 0.016 -11.989 1.00 69.25 105 TRP A N 1
ATOM 866 C CA . TRP A 1 105 ? 10.098 -0.771 -10.784 1.00 69.25 105 TRP A CA 1
ATOM 867 C C . TRP A 1 105 ? 9.781 -2.244 -11.075 1.00 69.25 105 TRP A C 1
ATOM 869 O O . TRP A 1 105 ? 9.995 -3.103 -10.234 1.00 69.25 105 TRP A O 1
ATOM 879 N N . GLY A 1 106 ? 9.303 -2.596 -12.268 1.00 66.56 106 GLY A N 1
ATOM 880 C CA . GLY A 1 106 ? 8.791 -3.947 -12.520 1.00 66.56 106 GLY A CA 1
ATOM 881 C C . GLY A 1 106 ? 7.466 -4.229 -11.797 1.00 66.56 106 GLY A C 1
ATOM 882 O O . GLY A 1 106 ? 6.975 -3.434 -10.999 1.00 66.56 106 GLY A O 1
ATOM 883 N N . TYR A 1 107 ? 6.856 -5.376 -12.105 1.00 62.62 107 TYR A N 1
ATOM 884 C CA . TYR A 1 107 ? 5.585 -5.857 -11.537 1.00 62.62 107 TYR A CA 1
ATOM 885 C C . TYR A 1 107 ? 5.732 -6.269 -10.050 1.00 62.62 107 TYR A C 1
ATOM 887 O O . TYR A 1 107 ? 5.536 -7.425 -9.690 1.00 62.62 107 TYR A O 1
ATOM 895 N N . GLY A 1 108 ? 6.118 -5.342 -9.171 1.00 53.38 108 GLY A N 1
ATOM 896 C CA . GLY A 1 108 ? 6.356 -5.626 -7.750 1.00 53.38 108 GLY A CA 1
ATOM 897 C C . GLY A 1 108 ? 7.752 -6.159 -7.439 1.00 53.38 108 GLY A C 1
ATOM 898 O O . GLY A 1 108 ? 7.929 -6.892 -6.472 1.00 53.38 108 GLY A O 1
ATOM 899 N N . GLN A 1 109 ? 8.744 -5.801 -8.254 1.00 46.78 109 GLN A N 1
ATOM 900 C CA . GLN A 1 109 ? 10.153 -5.956 -7.898 1.00 46.78 109 GLN A CA 1
ATOM 901 C C . GLN A 1 109 ? 10.668 -4.603 -7.360 1.00 46.78 109 GLN A C 1
ATOM 903 O O . GLN A 1 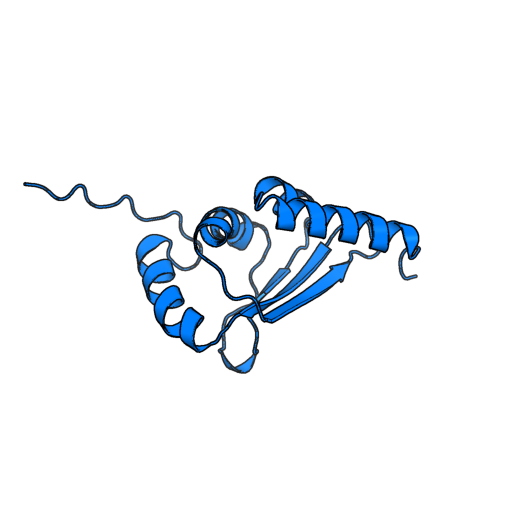109 ? 10.065 -3.561 -7.622 1.00 46.78 109 GLN A O 1
ATOM 908 N N . PRO A 1 110 ? 11.735 -4.558 -6.552 1.00 43.41 110 PRO A N 1
ATOM 909 C CA . PRO A 1 110 ? 12.426 -3.298 -6.309 1.00 43.41 110 PRO A CA 1
ATOM 910 C C . PRO A 1 110 ? 12.978 -2.756 -7.640 1.00 43.41 110 PRO A C 1
ATOM 912 O O . PRO A 1 110 ? 13.303 -3.551 -8.532 1.00 43.41 110 PRO A O 1
ATOM 915 N N . PRO A 1 111 ? 13.097 -1.425 -7.802 1.00 47.38 111 PRO A N 1
ATOM 916 C CA . PRO A 1 111 ? 13.620 -0.856 -9.030 1.00 47.38 111 PRO A CA 1
ATOM 917 C C . PRO A 1 111 ? 14.975 -1.454 -9.375 1.00 47.38 111 PRO A C 1
ATOM 919 O O . PRO A 1 111 ? 15.846 -1.576 -8.509 1.00 47.38 111 PRO A O 1
ATOM 922 N N . LYS A 1 112 ? 15.175 -1.808 -10.649 1.00 47.22 112 LYS A N 1
ATOM 923 C CA . LYS A 1 112 ? 16.528 -2.122 -11.111 1.00 47.22 112 LYS A CA 1
ATOM 924 C C . LYS A 1 112 ? 17.348 -0.858 -10.896 1.00 47.22 112 LYS A C 1
ATOM 926 O O . LYS A 1 112 ? 16.950 0.206 -11.372 1.00 47.22 112 LYS A O 1
ATOM 931 N N . ALA A 1 113 ? 18.457 -0.962 -10.162 1.00 49.00 113 ALA A N 1
ATOM 932 C CA . ALA A 1 113 ? 19.390 0.147 -10.014 1.00 49.00 113 ALA A CA 1
ATOM 933 C C . ALA A 1 113 ? 19.634 0.743 -11.406 1.00 49.00 113 ALA A C 1
ATOM 935 O O . ALA A 1 113 ? 19.955 -0.006 -12.336 1.00 49.00 113 ALA A O 1
ATOM 936 N N . LYS A 1 114 ? 19.410 2.057 -11.572 1.00 47.16 114 LYS A N 1
ATOM 937 C CA . LYS A 1 114 ? 19.765 2.753 -12.814 1.00 47.16 114 LYS A CA 1
ATOM 938 C C . LYS A 1 114 ? 21.188 2.327 -13.145 1.00 47.16 114 LYS A C 1
ATOM 940 O O . LYS A 1 114 ? 22.078 2.533 -12.321 1.00 47.16 114 LYS A O 1
ATOM 945 N N . ALA A 1 115 ? 21.386 1.717 -14.314 1.00 43.00 115 ALA A N 1
ATOM 946 C CA . ALA A 1 115 ? 22.724 1.564 -14.851 1.00 43.00 115 ALA A CA 1
ATOM 947 C C . ALA A 1 115 ? 23.328 2.967 -14.828 1.00 43.00 115 ALA A C 1
ATOM 949 O O . ALA A 1 115 ? 22.793 3.878 -15.466 1.00 43.00 115 ALA A O 1
ATOM 950 N N . VAL A 1 116 ? 24.354 3.163 -13.998 1.00 41.09 116 VAL A N 1
ATOM 951 C CA . VAL A 1 116 ? 25.165 4.373 -14.042 1.00 41.09 116 VAL A CA 1
ATOM 952 C C . VAL A 1 116 ? 25.616 4.444 -15.489 1.00 41.09 116 VAL A C 1
ATOM 954 O O . VAL A 1 116 ? 26.281 3.523 -15.964 1.00 41.09 116 VAL A O 1
ATOM 957 N N . ALA A 1 117 ? 25.119 5.440 -16.222 1.00 41.91 117 ALA A N 1
ATOM 958 C CA . ALA A 1 117 ? 25.507 5.643 -17.600 1.00 41.91 117 ALA A CA 1
ATOM 959 C C . ALA A 1 117 ? 27.021 5.839 -17.584 1.00 41.91 117 ALA A C 1
ATOM 961 O O . ALA A 1 117 ? 27.512 6.860 -17.111 1.00 41.91 117 ALA A O 1
ATOM 962 N N . GLY A 1 118 ? 27.742 4.799 -17.997 1.00 37.38 118 GLY A N 1
ATOM 963 C CA . GLY A 1 118 ? 29.171 4.861 -18.204 1.00 37.38 118 GLY A CA 1
ATOM 964 C C . GLY A 1 118 ? 29.430 5.811 -19.359 1.00 37.38 118 GLY A C 1
ATOM 965 O O . GLY A 1 118 ? 29.109 5.509 -20.508 1.00 37.38 118 GLY A O 1
ATOM 966 N N . SER A 1 119 ? 29.973 6.973 -19.034 1.00 36.22 119 SER A N 1
ATOM 967 C CA . SER A 1 119 ? 30.837 7.783 -19.885 1.00 36.22 119 SER A CA 1
ATOM 968 C C . SER A 1 119 ? 31.810 8.508 -18.971 1.00 36.22 119 SER A C 1
ATOM 970 O O . SER A 1 119 ? 31.336 9.064 -17.955 1.00 36.22 119 SER A O 1
#